Protein AF-A0A399YEA7-F1 (afdb_monomer)

Sequence (131 aa):
MIKAITKTFASLAGLVFMLLMIAQFIAYFNFSNMPSVIAVTLAGWLEQANIGAIPLLVGFIVVIMLLDIIIPGSMPKWAIFAPIFVPLFMRLGTAPQTVLAAYRIGDSPMNVITPLMVYLPFIITVMQRYQ

Radius of gyration: 18.76 Å; Cα contacts (8 Å, |Δi|>4): 75; chains: 1; bounding box: 48×26×55 Å

Mean predicted aligned error: 9.93 Å

Secondary structure (DSSP, 8-state):
-HHHHHHHHHHHHHHHHHHHHHHHHHHHHHHTTHHHHHHHHHHHHHHHTT--HHHHHHHHHHHHHHHHHH---HHHHHHHHHHHHHHHHHHTT--HHHHHHHHHHHHHHHHHH-TT-TTHHHHHHHHHHT-

Nearest PDB structures (foldseek):
  4r0c-assembly1_B  TM=9.163E-01  e=7.760E-06  Alcanivorax borkumensis SK2
  4r0c-assembly1_C  TM=9.132E-01  e=4.504E-05  Alcanivorax borkumensis SK2

pLDDT: mean 74.7, std 8.69, range [49.66, 88.5]

Solvent-accessible surface area (backbone atoms only — not comparable to full-atom values): 7305 Å² total; per-residue (Å²)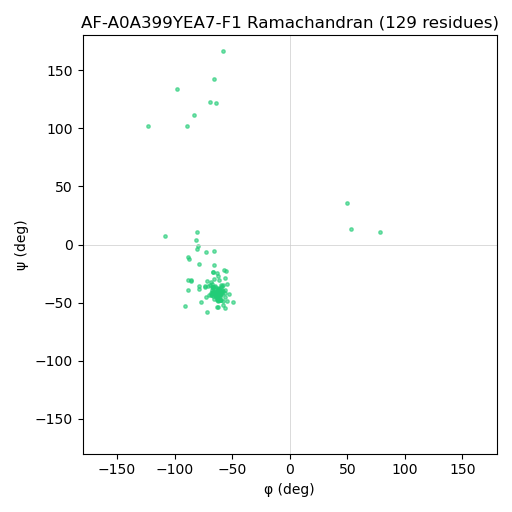: 109,68,71,59,53,53,52,52,54,59,69,41,47,65,57,52,54,51,51,50,54,49,50,52,50,50,51,55,40,56,73,67,43,48,34,58,54,52,19,51,56,51,46,53,57,43,57,74,64,69,58,52,71,65,63,50,49,52,52,50,25,52,53,44,37,59,47,36,70,78,47,84,51,70,68,68,47,46,66,66,44,44,69,27,52,43,59,33,37,45,73,69,74,40,59,57,69,57,54,53,50,38,50,52,62,18,51,56,64,33,64,73,68,37,88,83,38,86,57,52,66,55,52,52,55,54,53,63,72,74,108

Foldseek 3Di:
DVVVVVVVVVVCPVVVVLVVVLVVVVVVCVVVCVLVVLLVVVLVVCVVVVDALVVVLVVLLVVLLVVCLVDVDLVSVCSNCVSNVQVSVVVSVHHSVSSVVSNCVSNVVSNVVHPPNPCNVVVVVVVVVVD

Structure (mmCIF, N/CA/C/O backbone):
data_AF-A0A399YEA7-F1
#
_entry.id   AF-A0A399YEA7-F1
#
loop_
_atom_site.group_PDB
_atom_site.id
_atom_site.type_symbol
_atom_site.label_atom_id
_atom_site.label_alt_id
_atom_site.label_comp_id
_atom_site.label_asym_id
_atom_site.label_entity_id
_atom_site.label_seq_id
_atom_site.pdbx_PDB_ins_code
_atom_site.Cartn_x
_atom_site.Cartn_y
_atom_site.Cartn_z
_atom_site.occupancy
_atom_site.B_iso_or_equiv
_atom_site.auth_seq_id
_atom_site.auth_comp_id
_atom_site.auth_asym_id
_atom_site.auth_atom_id
_atom_site.pdbx_PDB_model_num
ATOM 1 N N . MET A 1 1 ? 29.402 -6.232 -19.892 1.00 71.00 1 MET A N 1
ATOM 2 C CA . MET A 1 1 ? 28.672 -6.417 -18.616 1.00 71.00 1 MET A CA 1
ATOM 3 C C . MET A 1 1 ? 28.434 -5.098 -17.883 1.00 71.00 1 MET A C 1
ATOM 5 O O . MET A 1 1 ? 27.276 -4.774 -17.673 1.00 71.00 1 MET A O 1
ATOM 9 N N . ILE A 1 2 ? 29.464 -4.285 -17.598 1.00 85.31 2 ILE A N 1
ATOM 10 C CA . ILE A 1 2 ? 29.313 -3.002 -16.871 1.00 85.31 2 ILE A CA 1
ATOM 11 C C . ILE A 1 2 ? 28.279 -2.064 -17.523 1.00 85.31 2 ILE A C 1
ATOM 13 O O . ILE A 1 2 ? 27.350 -1.637 -16.854 1.00 85.31 2 ILE A O 1
ATOM 17 N N . LYS A 1 3 ? 28.338 -1.841 -18.848 1.00 84.75 3 LYS A N 1
ATOM 18 C CA . LYS A 1 3 ? 27.349 -1.007 -19.569 1.00 84.75 3 LYS A CA 1
ATOM 19 C C . LYS A 1 3 ? 25.896 -1.491 -19.434 1.00 84.75 3 LYS A C 1
ATOM 21 O O . LYS A 1 3 ? 24.988 -0.669 -19.389 1.00 84.75 3 LYS A O 1
ATOM 26 N N . ALA A 1 4 ? 25.672 -2.807 -19.378 1.00 85.44 4 ALA A N 1
ATOM 27 C CA . ALA A 1 4 ? 24.332 -3.367 -19.204 1.00 85.44 4 ALA A CA 1
ATOM 28 C C . ALA A 1 4 ? 23.815 -3.098 -17.785 1.00 85.44 4 ALA A C 1
ATOM 30 O O . ALA A 1 4 ? 22.696 -2.627 -17.625 1.00 85.44 4 ALA A O 1
ATOM 31 N N . ILE A 1 5 ? 24.671 -3.291 -16.777 1.00 88.38 5 ILE A N 1
ATOM 32 C CA . ILE A 1 5 ? 24.364 -2.982 -15.375 1.00 88.38 5 ILE A CA 1
ATOM 33 C C . ILE A 1 5 ? 24.053 -1.487 -15.215 1.00 88.38 5 ILE A C 1
ATOM 35 O O . ILE A 1 5 ? 23.021 -1.138 -14.649 1.00 88.38 5 ILE A O 1
ATOM 39 N N . THR A 1 6 ? 24.878 -0.598 -15.775 1.00 88.50 6 THR A N 1
ATOM 40 C CA . THR A 1 6 ? 24.649 0.854 -15.707 1.00 88.50 6 THR A CA 1
ATOM 41 C C . THR A 1 6 ? 23.320 1.257 -16.349 1.00 88.50 6 THR A C 1
ATOM 43 O O . THR A 1 6 ? 22.601 2.076 -15.784 1.00 88.50 6 THR A O 1
ATOM 46 N N . LYS A 1 7 ? 22.948 0.660 -17.490 1.00 87.75 7 LYS A N 1
ATOM 47 C CA . LYS A 1 7 ? 21.655 0.922 -18.141 1.00 87.75 7 LYS A CA 1
ATOM 48 C C . LYS A 1 7 ? 20.475 0.482 -17.266 1.00 87.75 7 LYS A C 1
ATOM 50 O O . LYS A 1 7 ? 19.498 1.220 -17.163 1.00 87.75 7 LYS A O 1
ATOM 55 N N . THR A 1 8 ? 20.582 -0.668 -16.602 1.00 85.81 8 THR A N 1
ATOM 56 C CA . THR A 1 8 ? 19.558 -1.140 -15.658 1.00 85.81 8 THR A CA 1
ATOM 57 C C . THR A 1 8 ? 19.426 -0.194 -14.465 1.00 85.81 8 THR A C 1
ATOM 59 O O . THR A 1 8 ? 18.322 0.247 -14.160 1.00 85.81 8 THR A O 1
ATOM 62 N N . PHE A 1 9 ? 20.534 0.204 -13.835 1.00 87.38 9 PHE A N 1
ATOM 63 C CA . PHE A 1 9 ? 20.496 1.160 -12.721 1.00 87.38 9 PHE A CA 1
ATOM 64 C C . PHE A 1 9 ? 19.945 2.531 -13.138 1.00 87.38 9 PHE A C 1
ATOM 66 O O . PHE A 1 9 ? 19.151 3.113 -12.403 1.00 87.38 9 PHE A O 1
ATOM 73 N N . ALA A 1 10 ? 20.282 3.013 -14.337 1.00 87.25 10 ALA A N 1
ATOM 74 C CA . ALA A 1 10 ? 19.715 4.247 -14.877 1.00 87.25 10 ALA A CA 1
ATOM 75 C C . ALA A 1 10 ? 18.192 4.144 -15.076 1.00 87.25 10 ALA A C 1
ATOM 77 O O . ALA A 1 10 ? 17.470 5.080 -14.743 1.00 87.25 10 ALA A O 1
ATOM 78 N N . SER A 1 11 ? 17.684 2.994 -15.539 1.00 83.19 11 SER A N 1
ATOM 79 C CA . SER A 1 11 ? 16.236 2.767 -15.673 1.00 83.19 11 SER A CA 1
ATOM 80 C C . SER A 1 11 ? 15.492 2.711 -14.331 1.00 83.19 11 SER A C 1
ATOM 82 O O . SER A 1 11 ? 14.304 3.014 -14.274 1.00 83.19 11 SER A O 1
ATOM 84 N N . LEU A 1 12 ? 16.192 2.383 -13.239 1.00 85.50 12 LEU A N 1
ATOM 85 C CA . LEU A 1 12 ? 15.632 2.334 -11.885 1.00 85.50 12 LEU A CA 1
ATOM 86 C C . LEU A 1 12 ? 15.696 3.679 -11.151 1.00 85.50 12 LEU A C 1
ATOM 88 O O . LEU A 1 12 ? 15.067 3.818 -10.105 1.00 85.50 12 LEU A O 1
ATOM 92 N N . ALA A 1 13 ? 16.408 4.681 -11.675 1.00 86.00 13 ALA A N 1
ATOM 93 C CA . ALA A 1 13 ? 16.595 5.966 -10.998 1.00 86.00 13 ALA A CA 1
ATOM 94 C C . ALA A 1 13 ? 15.262 6.649 -10.630 1.00 86.00 13 ALA A C 1
ATOM 96 O O . ALA A 1 13 ? 15.120 7.171 -9.525 1.00 86.00 13 ALA A O 1
ATOM 97 N N . GLY A 1 14 ? 14.256 6.575 -11.512 1.00 83.31 14 GLY A N 1
ATOM 98 C CA . GLY A 1 14 ? 12.914 7.105 -11.238 1.00 83.31 14 GLY A CA 1
ATOM 99 C C . GLY A 1 14 ? 12.196 6.376 -10.096 1.00 83.31 14 GLY A C 1
ATOM 100 O O . GLY A 1 14 ? 11.578 7.015 -9.246 1.00 83.31 14 GLY A O 1
ATOM 101 N N . LEU A 1 15 ? 12.335 5.047 -10.022 1.00 81.81 15 LEU A N 1
ATOM 102 C CA . LEU A 1 15 ? 11.803 4.250 -8.914 1.00 81.81 15 LEU A CA 1
ATOM 103 C C . LEU A 1 15 ? 12.503 4.607 -7.596 1.00 81.81 15 LEU A C 1
ATOM 105 O O . LEU A 1 15 ? 11.834 4.781 -6.583 1.00 81.81 15 LEU A O 1
ATOM 109 N N . VAL A 1 16 ? 13.830 4.755 -7.609 1.00 84.94 16 VAL A N 1
ATOM 110 C CA . VAL A 1 16 ? 14.614 5.126 -6.418 1.00 84.94 16 VAL A CA 1
ATOM 111 C C . VAL A 1 16 ? 14.184 6.492 -5.884 1.00 84.94 16 VAL A C 1
ATOM 113 O O . VAL A 1 16 ? 13.981 6.635 -4.681 1.00 84.94 16 VAL A O 1
ATOM 116 N N . PHE A 1 17 ? 13.984 7.480 -6.761 1.00 86.44 17 PHE A N 1
ATOM 117 C CA . PHE A 1 17 ? 13.520 8.807 -6.353 1.00 86.44 17 PHE A CA 1
ATOM 118 C C . PHE A 1 17 ? 12.109 8.772 -5.745 1.00 86.44 17 PHE A C 1
ATOM 120 O O . PHE A 1 17 ? 11.857 9.386 -4.709 1.00 86.44 17 PHE A O 1
ATOM 127 N N . MET A 1 18 ? 11.198 8.001 -6.341 1.00 81.62 18 MET A N 1
ATOM 128 C CA . MET A 1 18 ? 9.850 7.806 -5.805 1.00 81.62 18 MET A CA 1
ATOM 129 C C . MET A 1 18 ? 9.877 7.126 -4.429 1.00 81.62 18 MET A C 1
ATOM 131 O O . MET A 1 18 ? 9.229 7.598 -3.496 1.00 81.62 18 MET A O 1
ATOM 135 N N . LEU A 1 19 ? 10.656 6.050 -4.280 1.00 82.56 19 LEU A N 1
ATOM 136 C CA . LEU A 1 19 ? 10.824 5.347 -3.006 1.00 82.56 19 LEU A CA 1
ATOM 137 C C . LEU A 1 19 ? 11.436 6.252 -1.935 1.00 82.56 19 LEU A C 1
ATOM 139 O O . LEU A 1 19 ? 11.008 6.194 -0.786 1.00 82.56 19 LEU A O 1
ATOM 143 N N . LEU A 1 20 ? 12.385 7.116 -2.306 1.00 86.19 20 LEU A N 1
ATOM 144 C CA . LEU A 1 20 ? 12.944 8.119 -1.403 1.00 86.19 20 LEU A CA 1
ATOM 145 C C . LEU A 1 20 ? 11.853 9.071 -0.902 1.00 86.19 20 LEU A C 1
ATOM 147 O O . LEU A 1 20 ? 11.752 9.298 0.300 1.00 86.19 20 LEU A O 1
ATOM 151 N N . MET A 1 21 ? 11.011 9.589 -1.797 1.00 86.25 21 MET A N 1
ATOM 152 C CA . MET A 1 21 ? 9.915 10.490 -1.429 1.00 86.25 21 MET A CA 1
ATOM 153 C C . MET A 1 21 ? 8.899 9.810 -0.500 1.00 86.25 21 MET A C 1
ATOM 155 O O . MET A 1 21 ? 8.496 10.394 0.506 1.00 86.25 21 MET A O 1
ATOM 159 N N . ILE A 1 22 ? 8.546 8.552 -0.782 1.00 81.50 22 ILE A N 1
ATOM 160 C CA . ILE A 1 22 ? 7.668 7.744 0.077 1.00 81.50 22 ILE A CA 1
ATOM 161 C C . ILE A 1 22 ? 8.318 7.504 1.442 1.00 81.50 22 ILE A C 1
ATOM 163 O O . ILE A 1 22 ? 7.653 7.637 2.464 1.00 81.50 22 ILE A O 1
ATOM 167 N N . ALA A 1 23 ? 9.617 7.200 1.486 1.00 82.81 23 ALA A N 1
ATOM 168 C CA . ALA A 1 23 ? 10.338 6.999 2.739 1.00 82.81 23 ALA A CA 1
ATOM 169 C C . ALA A 1 23 ? 10.343 8.266 3.609 1.00 82.81 23 ALA A C 1
ATOM 171 O O . ALA A 1 23 ? 10.120 8.170 4.816 1.00 82.81 23 ALA A O 1
ATOM 172 N N . GLN A 1 24 ? 10.524 9.449 3.010 1.00 86.06 24 GLN A N 1
ATOM 173 C CA . GLN A 1 24 ? 10.410 10.719 3.736 1.00 86.06 24 GLN A CA 1
ATOM 174 C C . GLN A 1 24 ? 8.986 10.942 4.258 1.00 86.06 24 GLN A C 1
ATOM 176 O O . GLN A 1 24 ? 8.812 11.291 5.424 1.00 86.06 24 GLN A O 1
ATOM 181 N N . PHE A 1 25 ? 7.961 10.675 3.442 1.00 83.94 25 PHE A N 1
ATOM 182 C CA . PHE A 1 25 ? 6.569 10.740 3.890 1.00 83.94 25 PHE A CA 1
ATOM 183 C C . PHE A 1 25 ? 6.312 9.805 5.078 1.00 83.94 25 PHE A C 1
ATOM 185 O O . PHE A 1 25 ? 5.787 10.253 6.092 1.00 83.94 25 PHE A O 1
ATOM 192 N N . ILE A 1 26 ? 6.741 8.540 5.001 1.00 81.94 26 ILE A N 1
ATOM 193 C CA . ILE A 1 26 ? 6.601 7.561 6.091 1.00 81.94 26 ILE A CA 1
ATOM 194 C C . ILE A 1 26 ? 7.325 8.044 7.353 1.00 81.94 26 ILE A C 1
ATOM 196 O O . ILE A 1 26 ? 6.792 7.893 8.450 1.00 81.94 26 ILE A O 1
ATOM 200 N N . ALA A 1 27 ? 8.509 8.647 7.224 1.00 83.38 27 ALA A N 1
ATOM 201 C CA . ALA A 1 27 ? 9.247 9.186 8.363 1.00 83.38 27 ALA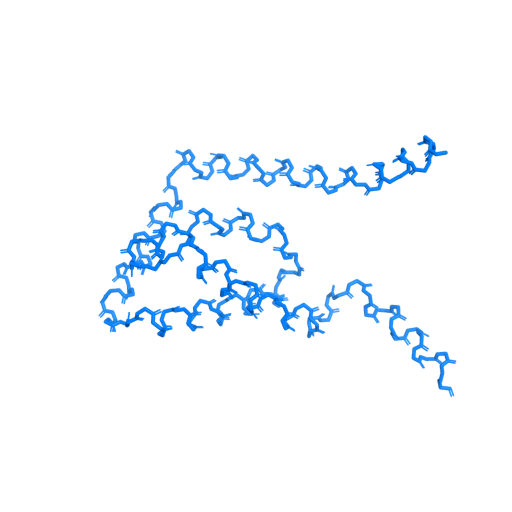 A CA 1
ATOM 202 C C . ALA A 1 27 ? 8.470 10.312 9.070 1.00 83.38 27 ALA A C 1
ATOM 204 O O . ALA A 1 27 ? 8.295 10.255 10.287 1.00 83.38 27 ALA A O 1
ATOM 205 N N . TYR A 1 28 ? 7.931 11.282 8.324 1.00 83.94 28 TYR A N 1
ATOM 206 C CA . TYR A 1 28 ? 7.084 12.343 8.890 1.00 83.94 28 TYR A CA 1
ATOM 207 C C . TYR A 1 28 ? 5.753 11.811 9.440 1.00 83.94 28 TYR A C 1
ATOM 209 O O . TYR A 1 28 ? 5.261 12.264 10.479 1.00 83.94 28 TYR A O 1
ATOM 217 N N . PHE A 1 29 ? 5.174 10.818 8.774 1.00 80.00 29 PHE A N 1
ATOM 218 C CA . PHE A 1 29 ? 3.930 10.179 9.183 1.00 80.00 29 PHE A CA 1
ATOM 219 C C . PHE A 1 29 ? 4.102 9.391 10.491 1.00 80.00 29 PHE A C 1
ATOM 221 O O . PHE A 1 29 ? 3.276 9.499 11.395 1.00 80.00 29 PHE A O 1
ATOM 228 N N . ASN A 1 30 ? 5.223 8.685 10.653 1.00 80.12 30 ASN A N 1
ATOM 229 C CA . ASN A 1 30 ? 5.583 8.028 11.908 1.00 80.12 30 ASN A CA 1
ATOM 230 C C . ASN A 1 30 ? 5.925 9.041 13.007 1.00 80.12 30 ASN A C 1
ATOM 232 O O . ASN A 1 30 ? 5.478 8.874 14.138 1.00 80.12 30 ASN A O 1
ATOM 236 N N . PHE A 1 31 ? 6.657 10.114 12.685 1.00 82.00 31 PHE A N 1
ATOM 237 C CA . PHE A 1 31 ? 6.989 11.172 13.646 1.00 82.00 31 PHE A CA 1
ATOM 238 C C . PHE A 1 31 ? 5.735 11.844 14.231 1.00 82.00 31 PHE A C 1
ATOM 240 O O . PHE A 1 31 ? 5.686 12.147 15.420 1.00 82.00 31 PHE A O 1
ATOM 247 N N . SER A 1 32 ? 4.690 12.019 13.417 1.00 82.00 32 SER A N 1
ATOM 248 C CA . SER A 1 32 ? 3.403 12.580 13.854 1.00 82.00 32 SER A CA 1
ATOM 249 C C . SER A 1 32 ? 2.489 11.582 14.580 1.00 82.00 32 SER A C 1
ATOM 251 O O . SER A 1 32 ? 1.403 11.966 15.009 1.00 82.00 32 SER A O 1
ATOM 253 N N . ASN A 1 33 ? 2.893 10.313 14.737 1.00 80.50 33 ASN A N 1
ATOM 254 C CA . ASN A 1 33 ? 2.088 9.230 15.322 1.00 80.50 33 ASN A CA 1
ATOM 255 C C . ASN A 1 33 ? 0.699 9.025 14.678 1.00 80.50 33 ASN A C 1
ATOM 257 O O . ASN A 1 33 ? -0.119 8.267 15.207 1.00 80.50 33 ASN A O 1
ATOM 261 N N . MET A 1 34 ? 0.437 9.622 13.509 1.00 77.38 34 MET A N 1
ATOM 262 C CA . MET A 1 34 ? -0.806 9.430 12.759 1.00 77.38 34 MET A CA 1
ATOM 263 C C . MET A 1 34 ? -1.156 7.957 12.497 1.00 77.38 34 MET A C 1
ATOM 265 O O . MET A 1 34 ? -2.323 7.616 12.694 1.00 77.38 34 MET A O 1
ATOM 269 N N . PRO A 1 35 ? -0.216 7.058 12.119 1.00 75.38 35 PRO A N 1
ATOM 270 C CA . PRO A 1 35 ? -0.574 5.663 11.884 1.00 75.38 35 PRO A CA 1
ATOM 271 C C . PRO A 1 35 ? -1.137 4.989 13.135 1.00 75.38 35 PRO A C 1
ATOM 273 O O . PRO A 1 35 ? -2.101 4.235 13.042 1.00 75.38 35 PRO A O 1
ATOM 276 N N . SER A 1 36 ? -0.585 5.307 14.310 1.00 74.44 36 SER A N 1
ATOM 277 C CA . SER A 1 36 ? -1.073 4.783 15.587 1.00 74.44 36 SER A CA 1
ATOM 278 C C . SER A 1 36 ? -2.477 5.302 15.893 1.00 74.44 36 SER A C 1
ATOM 280 O O . SER A 1 36 ? -3.366 4.511 16.194 1.00 74.44 36 SER A O 1
ATOM 282 N N . VAL A 1 37 ? -2.717 6.609 15.738 1.00 80.12 37 VAL A N 1
ATOM 283 C CA . VAL A 1 37 ? -4.038 7.217 15.985 1.00 80.12 37 VAL A CA 1
ATOM 284 C C . VAL A 1 37 ? -5.108 6.621 15.068 1.00 80.12 37 VAL A C 1
ATOM 286 O O . VAL A 1 37 ? -6.178 6.257 15.549 1.00 80.12 37 VAL A O 1
ATOM 289 N N . ILE A 1 38 ? -4.805 6.470 13.774 1.00 79.50 38 ILE A N 1
ATOM 290 C CA . ILE A 1 38 ? -5.710 5.866 12.784 1.00 79.50 38 ILE A CA 1
ATOM 291 C C . ILE A 1 38 ? -5.960 4.387 13.105 1.00 79.50 38 ILE A C 1
ATOM 293 O O . ILE A 1 38 ? -7.094 3.921 13.028 1.00 79.50 38 ILE A O 1
ATOM 297 N N . ALA A 1 39 ? -4.926 3.645 13.507 1.00 75.50 39 ALA A N 1
ATOM 298 C CA . ALA A 1 39 ? -5.081 2.259 13.930 1.00 75.50 39 ALA A CA 1
ATOM 299 C C . ALA A 1 39 ? -5.980 2.138 15.173 1.00 75.50 39 ALA A C 1
ATOM 301 O O . ALA A 1 39 ? -6.823 1.251 15.229 1.00 75.50 39 ALA A O 1
ATOM 302 N N . VAL A 1 40 ? -5.857 3.027 16.162 1.00 74.44 40 VAL A N 1
ATOM 303 C CA . VAL A 1 40 ? -6.713 2.973 17.361 1.00 74.44 40 VAL A CA 1
ATOM 304 C C . VAL A 1 40 ? -8.165 3.323 17.042 1.00 74.44 40 VAL A C 1
ATOM 306 O O . VAL A 1 40 ? -9.067 2.637 17.519 1.00 74.44 40 VAL A O 1
ATOM 309 N N . THR A 1 41 ? -8.420 4.355 16.235 1.00 77.88 41 THR A N 1
ATOM 310 C CA . THR A 1 41 ? -9.797 4.722 15.863 1.00 77.88 41 THR A CA 1
ATOM 311 C C . THR A 1 41 ? -10.465 3.643 15.021 1.00 77.88 41 THR A C 1
ATOM 313 O O . THR A 1 41 ? -11.612 3.298 15.297 1.00 77.88 41 THR A O 1
ATOM 316 N N . LEU A 1 42 ? -9.749 3.052 14.060 1.00 72.81 42 LEU A N 1
ATOM 317 C CA . LEU A 1 42 ? -10.246 1.902 13.302 1.00 72.81 42 LEU A CA 1
ATOM 318 C C . LEU A 1 42 ? -10.513 0.705 14.223 1.00 72.81 42 LEU A C 1
ATOM 320 O O . LEU A 1 42 ? -11.598 0.133 14.155 1.00 72.81 42 LEU A O 1
ATOM 324 N N . ALA A 1 43 ? -9.574 0.362 15.113 1.00 69.75 43 ALA A N 1
ATOM 325 C CA . ALA A 1 43 ? -9.757 -0.722 16.080 1.00 69.75 43 ALA A CA 1
ATOM 326 C C . ALA A 1 43 ? -11.010 -0.509 16.934 1.00 69.75 43 ALA A C 1
ATOM 328 O O . ALA A 1 43 ? -11.802 -1.431 17.062 1.00 69.75 43 ALA A O 1
ATOM 329 N N . GLY A 1 44 ? -11.246 0.707 17.438 1.00 71.25 44 GLY A N 1
ATOM 330 C CA . GLY A 1 44 ? -12.434 1.016 18.239 1.00 71.25 44 GLY A CA 1
ATOM 331 C C . GLY A 1 44 ? -13.751 0.841 17.474 1.00 71.25 44 GLY A C 1
ATOM 332 O O . GLY A 1 44 ? -14.722 0.339 18.037 1.00 71.25 44 GLY A O 1
ATOM 333 N N . TRP A 1 45 ? -13.790 1.190 16.183 1.00 72.31 45 TRP A N 1
ATOM 334 C CA . TRP A 1 45 ? -14.954 0.925 15.323 1.00 72.31 45 TRP A CA 1
ATOM 335 C C . TRP A 1 45 ? -15.164 -0.575 15.078 1.00 72.31 45 TRP A C 1
ATOM 337 O O . TRP A 1 45 ? -16.295 -1.058 15.073 1.00 72.31 45 TRP A O 1
ATOM 347 N N . LEU A 1 46 ? -14.072 -1.316 14.889 1.00 70.12 46 LEU A N 1
ATOM 348 C CA . LEU A 1 46 ? -14.085 -2.754 14.611 1.00 70.12 46 LEU A CA 1
ATOM 349 C C . LEU A 1 46 ? -14.428 -3.582 15.865 1.00 70.12 46 LEU A C 1
ATOM 351 O O . LEU A 1 46 ? -15.178 -4.554 15.766 1.00 70.12 46 LEU A O 1
ATOM 355 N N . GLU A 1 47 ? -13.957 -3.160 17.041 1.00 68.25 47 GLU A N 1
ATOM 356 C CA . GLU A 1 47 ? -14.292 -3.739 18.348 1.00 68.25 47 GLU A CA 1
ATOM 357 C C . GLU A 1 47 ? -15.765 -3.508 18.707 1.00 68.25 47 GLU A C 1
ATOM 359 O O . GLU A 1 47 ? -16.436 -4.442 19.145 1.00 68.25 47 GLU A O 1
ATOM 364 N N . GLN A 1 48 ? -16.312 -2.310 18.451 1.00 68.12 48 GLN A N 1
ATOM 365 C CA . GLN A 1 48 ? -17.742 -2.029 18.662 1.00 68.12 48 GLN A CA 1
ATOM 366 C C . GLN A 1 48 ? -18.654 -2.907 17.800 1.00 68.12 48 GLN A C 1
ATOM 368 O O . GLN A 1 48 ? -19.760 -3.247 18.217 1.00 68.12 48 GLN A O 1
ATOM 373 N N . ALA A 1 49 ? -18.192 -3.302 16.614 1.00 67.31 49 ALA A N 1
ATOM 374 C CA . ALA A 1 49 ? -18.940 -4.173 15.719 1.00 67.31 49 ALA A CA 1
ATOM 375 C C . ALA A 1 49 ? -18.852 -5.671 16.099 1.00 67.31 49 ALA A C 1
ATOM 377 O O . ALA A 1 49 ? -19.514 -6.491 15.463 1.00 67.31 49 ALA A O 1
ATOM 378 N N . ASN A 1 50 ? -18.064 -6.042 17.123 1.00 64.81 50 ASN A N 1
ATOM 379 C CA . ASN A 1 50 ? -17.817 -7.427 17.560 1.00 64.81 50 ASN A CA 1
ATOM 380 C C . ASN A 1 50 ? -17.416 -8.369 16.403 1.00 64.81 50 ASN A C 1
ATOM 382 O O . ASN A 1 50 ? -1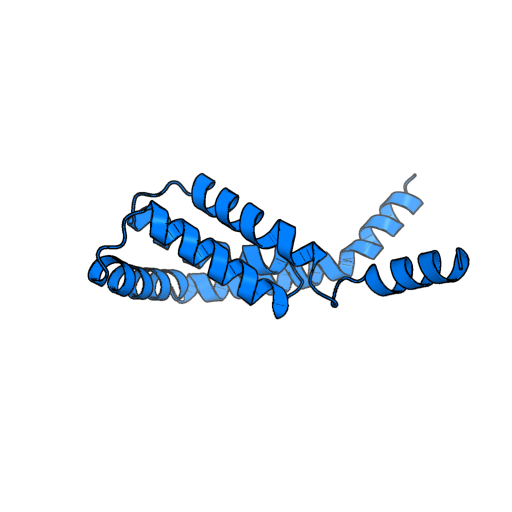7.807 -9.537 16.332 1.00 64.81 50 ASN A O 1
ATOM 386 N N . ILE A 1 51 ? -16.663 -7.831 15.443 1.00 62.25 51 ILE A N 1
ATOM 387 C CA . ILE A 1 51 ? -16.249 -8.543 14.239 1.00 62.25 51 ILE A CA 1
ATOM 388 C C . ILE A 1 51 ? -15.009 -9.368 14.596 1.00 62.25 51 ILE A C 1
ATOM 390 O O . ILE A 1 51 ? -13.940 -8.822 14.854 1.00 62.25 51 ILE A O 1
ATOM 394 N N . GLY A 1 52 ? -15.143 -10.698 14.620 1.00 65.69 52 GLY A N 1
ATOM 395 C CA . GLY A 1 52 ? -14.009 -11.601 14.842 1.00 65.69 52 GLY A CA 1
ATOM 396 C C . GLY A 1 52 ? -12.881 -11.422 13.810 1.00 65.69 52 GLY A C 1
ATOM 397 O O . GLY A 1 52 ? -13.065 -10.834 12.745 1.00 65.69 52 GLY A O 1
ATOM 398 N N . ALA A 1 53 ? -11.703 -11.989 14.086 1.00 66.00 53 ALA A N 1
ATOM 399 C CA . ALA A 1 53 ? -10.502 -11.819 13.253 1.00 66.00 53 ALA A CA 1
ATOM 400 C C . ALA A 1 53 ? -10.681 -12.219 11.768 1.00 66.00 53 ALA A C 1
ATOM 402 O O . ALA A 1 53 ? -10.026 -11.662 10.889 1.00 66.00 53 ALA A O 1
ATOM 403 N N . ILE A 1 54 ? -11.582 -13.162 11.467 1.00 69.50 54 ILE A N 1
ATOM 404 C CA . ILE A 1 54 ? -11.846 -13.636 10.098 1.00 69.50 54 ILE A CA 1
ATOM 405 C C . ILE A 1 54 ? -12.596 -12.586 9.253 1.00 69.50 54 ILE A C 1
ATOM 407 O O . ILE A 1 54 ? -12.060 -12.179 8.221 1.00 69.50 54 ILE A O 1
ATOM 411 N N . PRO A 1 55 ? -13.794 -12.105 9.639 1.00 73.81 55 PRO A N 1
ATOM 412 C CA . PRO A 1 55 ? -14.491 -11.075 8.865 1.00 73.81 55 PRO A CA 1
ATOM 413 C C . PRO A 1 55 ? -13.712 -9.751 8.773 1.00 73.81 55 PRO A C 1
ATOM 415 O O . PRO A 1 55 ? -13.811 -9.054 7.764 1.00 73.81 55 PRO A O 1
ATOM 418 N N . LEU A 1 56 ? -12.859 -9.456 9.757 1.00 73.12 56 LEU A N 1
ATOM 419 C CA . LEU A 1 56 ? -11.917 -8.337 9.726 1.00 73.12 56 LEU A CA 1
ATOM 420 C C . LEU A 1 56 ? -10.919 -8.431 8.554 1.00 73.12 56 LEU A C 1
ATOM 422 O O . LEU A 1 56 ? -10.724 -7.471 7.805 1.00 73.12 56 LEU A O 1
ATOM 426 N N . LEU A 1 57 ? -10.308 -9.607 8.374 1.00 72.81 57 LEU A N 1
ATOM 427 C CA . LEU A 1 57 ? -9.382 -9.881 7.272 1.00 72.81 57 LEU A CA 1
ATOM 428 C C . LEU A 1 57 ? -10.086 -9.804 5.915 1.00 72.81 57 LEU A C 1
ATOM 430 O O . LEU A 1 57 ? -9.536 -9.236 4.975 1.00 72.81 57 LEU A O 1
ATOM 434 N N . VAL A 1 58 ? -11.312 -10.323 5.819 1.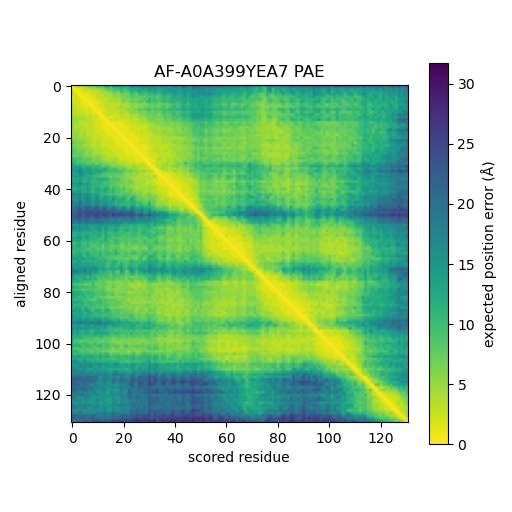00 74.69 58 VAL A N 1
ATOM 435 C CA . VAL A 1 58 ? -12.109 -10.249 4.584 1.00 74.69 58 VAL A CA 1
ATOM 436 C C . VAL A 1 58 ? -12.441 -8.796 4.232 1.00 74.69 58 VAL A C 1
ATOM 438 O O . VAL A 1 58 ? -12.249 -8.393 3.086 1.00 74.69 58 VAL A O 1
ATOM 441 N N . GLY A 1 59 ? -12.860 -7.982 5.207 1.00 76.00 59 GLY A N 1
ATOM 442 C CA . GLY A 1 59 ? -13.107 -6.552 4.998 1.00 76.00 59 GLY A CA 1
ATOM 443 C C . GLY A 1 59 ? -11.861 -5.803 4.518 1.00 76.00 59 GLY A C 1
ATOM 444 O O . GLY A 1 59 ? -11.937 -4.997 3.592 1.00 76.00 59 GLY A O 1
ATOM 445 N N . PHE A 1 60 ? -10.694 -6.124 5.077 1.00 76.75 60 PHE A N 1
ATOM 446 C CA . PHE A 1 60 ? -9.422 -5.555 4.633 1.00 76.75 60 PHE A CA 1
ATOM 447 C C . PHE A 1 60 ? -9.086 -5.910 3.181 1.00 76.75 60 PHE A C 1
ATOM 449 O O . PHE A 1 60 ? -8.733 -5.015 2.414 1.00 76.75 60 PHE A O 1
ATOM 456 N N . ILE A 1 61 ? -9.272 -7.170 2.773 1.00 77.88 61 ILE A N 1
ATOM 457 C CA . ILE A 1 61 ? -9.070 -7.601 1.378 1.00 77.88 61 ILE A CA 1
ATOM 458 C C . ILE A 1 61 ? -9.981 -6.805 0.430 1.00 77.88 61 ILE A C 1
ATOM 460 O O . ILE A 1 61 ? -9.522 -6.339 -0.610 1.00 77.88 61 ILE A O 1
ATOM 464 N N . VAL A 1 62 ? -11.247 -6.582 0.801 1.00 78.19 62 VAL A N 1
ATOM 465 C CA . VAL A 1 62 ? -12.195 -5.784 -0.002 1.00 78.19 62 VAL A CA 1
ATOM 466 C C . VAL A 1 62 ? -11.753 -4.326 -0.129 1.00 78.19 62 VAL A C 1
ATOM 468 O O . VAL A 1 62 ? -11.785 -3.771 -1.227 1.00 78.19 62 VAL A O 1
ATOM 471 N N . VAL A 1 63 ? -11.298 -3.707 0.962 1.00 77.94 63 VAL A N 1
ATOM 472 C CA . VAL A 1 63 ? -10.789 -2.325 0.939 1.00 77.94 63 VAL A CA 1
ATOM 473 C C . VAL A 1 63 ? -9.562 -2.201 0.033 1.00 77.94 63 VAL A C 1
ATOM 475 O O . VAL A 1 63 ? -9.469 -1.242 -0.733 1.00 77.94 63 VAL A O 1
ATOM 478 N N . ILE A 1 64 ? -8.648 -3.175 0.075 1.00 78.00 64 ILE A N 1
ATOM 479 C CA . ILE A 1 64 ? -7.472 -3.212 -0.807 1.00 78.00 64 ILE A CA 1
ATOM 480 C C . ILE A 1 64 ? -7.900 -3.314 -2.272 1.00 78.00 64 ILE A C 1
ATOM 482 O O . ILE A 1 64 ? -7.480 -2.478 -3.069 1.00 78.00 64 ILE A O 1
ATOM 486 N N . MET A 1 65 ? -8.808 -4.241 -2.600 1.00 74.69 65 MET A N 1
ATOM 487 C CA . MET A 1 65 ? -9.325 -4.393 -3.966 1.00 74.69 65 MET A CA 1
ATOM 488 C C . MET A 1 65 ? -9.970 -3.098 -4.486 1.00 74.69 65 MET A C 1
ATOM 490 O O . MET A 1 65 ? -9.766 -2.720 -5.636 1.00 74.69 65 MET A O 1
ATOM 494 N N . LEU A 1 66 ? -10.716 -2.368 -3.652 1.00 74.75 66 LEU A N 1
ATOM 495 C CA . LEU A 1 66 ? -11.285 -1.072 -4.046 1.00 74.75 66 LEU A CA 1
ATOM 496 C C . LEU A 1 66 ? -10.200 -0.007 -4.272 1.00 74.75 66 LEU A C 1
ATOM 498 O O . LEU A 1 66 ? -10.264 0.753 -5.240 1.00 74.75 66 LEU A O 1
ATOM 502 N N . LEU A 1 67 ? -9.183 0.038 -3.409 1.00 73.00 67 LEU A N 1
ATOM 503 C CA . LEU A 1 67 ? -8.044 0.953 -3.542 1.00 73.00 67 LEU A CA 1
ATOM 504 C C . LEU A 1 67 ? -7.188 0.663 -4.783 1.00 73.00 67 LEU A C 1
ATOM 506 O O . LEU A 1 67 ? -6.558 1.577 -5.319 1.00 73.00 67 LEU A O 1
ATOM 510 N N . ASP A 1 68 ? -7.124 -0.585 -5.240 1.00 75.25 68 ASP A N 1
ATOM 511 C CA . ASP A 1 68 ? -6.405 -0.991 -6.456 1.00 75.25 68 ASP A CA 1
ATOM 512 C C . ASP A 1 68 ? -7.001 -0.445 -7.750 1.00 75.25 68 ASP A C 1
ATOM 514 O O . ASP A 1 68 ? -6.264 -0.249 -8.716 1.00 75.25 68 ASP A O 1
ATOM 518 N N . ILE A 1 69 ? -8.291 -0.101 -7.766 1.00 67.81 69 ILE A N 1
ATOM 519 C CA . ILE A 1 69 ? -8.903 0.574 -8.920 1.00 67.81 69 ILE A CA 1
ATOM 520 C C . ILE A 1 69 ? -8.337 1.994 -9.082 1.00 67.81 69 ILE A C 1
ATOM 522 O O . ILE A 1 69 ? -8.142 2.463 -10.202 1.00 67.81 69 ILE A O 1
ATOM 526 N N . ILE A 1 70 ? -8.065 2.679 -7.966 1.00 67.19 70 ILE A N 1
ATOM 527 C CA . ILE A 1 70 ? -7.657 4.093 -7.941 1.00 67.19 70 ILE A CA 1
ATOM 528 C C . ILE A 1 70 ? -6.136 4.234 -8.066 1.00 67.19 70 ILE A C 1
ATOM 530 O O . ILE A 1 70 ? -5.642 5.148 -8.725 1.00 67.19 70 ILE A O 1
ATOM 534 N N . ILE A 1 71 ? -5.380 3.340 -7.422 1.00 67.06 71 ILE A N 1
ATOM 535 C CA . ILE A 1 71 ? -3.919 3.417 -7.333 1.00 67.06 71 ILE A CA 1
ATOM 536 C C . ILE A 1 71 ? -3.323 2.115 -7.892 1.00 67.06 71 ILE A C 1
ATOM 538 O O . ILE A 1 71 ? -3.277 1.127 -7.165 1.00 67.06 71 ILE A O 1
ATOM 542 N N . PRO A 1 72 ? -2.795 2.095 -9.129 1.00 60.69 72 PRO A N 1
ATOM 543 C CA . PRO A 1 72 ? -2.254 0.877 -9.754 1.00 60.69 72 PRO A CA 1
ATOM 544 C C . PRO A 1 72 ? -0.910 0.391 -9.177 1.00 60.69 72 PRO A C 1
ATOM 546 O O . PRO A 1 72 ? -0.372 -0.627 -9.601 1.00 60.69 72 PRO A O 1
ATOM 549 N N . GLY A 1 73 ? -0.287 1.157 -8.275 1.00 64.75 73 GLY A N 1
ATOM 550 C CA . GLY A 1 73 ? 1.053 0.866 -7.763 1.00 64.75 73 GLY A CA 1
ATOM 551 C C . GLY A 1 73 ? 1.042 -0.026 -6.523 1.00 64.75 73 GLY A C 1
ATOM 552 O O . GLY A 1 73 ? 0.863 0.489 -5.422 1.00 64.75 73 GLY A O 1
ATOM 553 N N . SER A 1 74 ? 1.341 -1.318 -6.674 1.00 67.06 74 SER A N 1
ATOM 554 C CA . SER A 1 74 ? 1.345 -2.300 -5.572 1.00 67.06 74 SER A CA 1
ATOM 555 C C . SER A 1 74 ? 2.428 -2.072 -4.505 1.00 67.06 74 SER A C 1
ATOM 557 O O . SER A 1 74 ? 2.168 -2.185 -3.306 1.00 67.06 74 SER A O 1
ATOM 559 N N . MET A 1 75 ? 3.650 -1.710 -4.914 1.00 68.69 75 MET A N 1
ATOM 560 C CA . MET A 1 75 ? 4.784 -1.504 -3.995 1.00 68.69 75 MET A CA 1
ATOM 561 C C . MET A 1 75 ? 4.717 -0.169 -3.227 1.00 68.69 75 MET A C 1
ATOM 563 O O . MET A 1 75 ? 4.836 -0.192 -1.999 1.00 68.69 75 MET A O 1
ATOM 567 N N . PRO A 1 76 ? 4.488 0.991 -3.883 1.00 69.69 76 PRO A N 1
ATOM 568 C CA . PRO A 1 76 ? 4.304 2.266 -3.185 1.00 69.69 76 PRO A CA 1
ATOM 569 C C . PRO A 1 76 ? 3.138 2.256 -2.198 1.00 69.69 76 PRO A C 1
ATOM 571 O O . PRO A 1 76 ? 3.245 2.793 -1.098 1.00 69.69 76 PRO A O 1
ATOM 574 N N . LYS A 1 77 ? 2.033 1.609 -2.582 1.00 75.44 77 LYS A N 1
ATOM 575 C CA . LYS A 1 77 ? 0.829 1.492 -1.764 1.00 75.44 77 LYS A CA 1
ATOM 576 C C . LYS A 1 77 ? 1.111 0.743 -0.472 1.00 75.44 77 LYS A C 1
ATOM 578 O O . LYS A 1 77 ? 0.878 1.288 0.605 1.00 75.44 77 LYS A O 1
ATOM 583 N N . TRP A 1 78 ? 1.677 -0.460 -0.565 1.00 81.00 78 TRP A N 1
ATOM 584 C CA . TRP A 1 78 ? 2.007 -1.237 0.626 1.00 81.00 78 TRP A CA 1
ATOM 585 C C . TRP A 1 78 ? 2.916 -0.462 1.578 1.00 81.00 78 TRP A C 1
ATOM 587 O O . TRP A 1 78 ? 2.674 -0.470 2.779 1.00 81.00 78 TRP A O 1
ATOM 597 N N . ALA A 1 79 ? 3.917 0.255 1.058 1.00 76.31 79 ALA A N 1
ATOM 598 C CA . ALA A 1 79 ? 4.836 1.033 1.887 1.00 76.31 79 ALA A CA 1
ATOM 599 C C . ALA A 1 79 ? 4.118 2.096 2.743 1.00 76.31 79 ALA A C 1
ATOM 601 O O . ALA A 1 79 ? 4.497 2.310 3.893 1.00 76.31 79 ALA A O 1
ATOM 602 N N . ILE A 1 80 ? 3.059 2.717 2.216 1.00 76.12 80 ILE A N 1
ATOM 603 C CA . ILE A 1 80 ? 2.254 3.719 2.932 1.00 76.12 80 ILE A CA 1
ATOM 604 C C . ILE A 1 80 ? 1.275 3.058 3.914 1.00 76.12 80 ILE A C 1
ATOM 606 O O . ILE A 1 80 ? 1.061 3.562 5.015 1.00 76.12 80 ILE A O 1
ATOM 610 N N . PHE A 1 81 ? 0.685 1.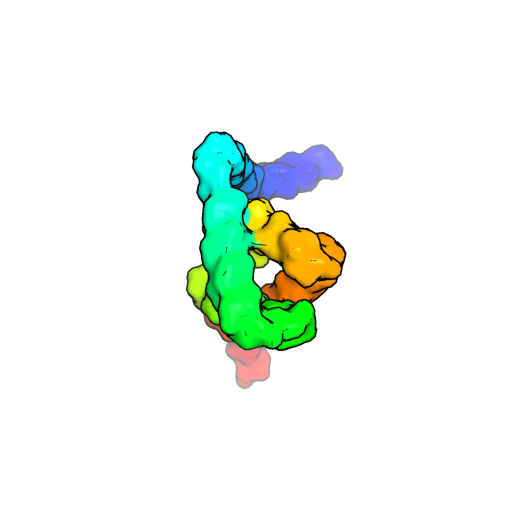922 3.538 1.00 77.56 81 PHE A N 1
ATOM 611 C CA . PHE A 1 81 ? -0.366 1.263 4.318 1.00 77.56 81 PHE A CA 1
ATOM 612 C C . PHE A 1 81 ? 0.150 0.319 5.409 1.00 77.56 81 PHE A C 1
ATOM 614 O O . PHE A 1 81 ? -0.489 0.194 6.457 1.00 77.56 81 PHE A O 1
ATOM 621 N N . ALA A 1 82 ? 1.309 -0.308 5.210 1.00 80.00 82 ALA A N 1
ATOM 622 C CA . ALA A 1 82 ? 1.955 -1.179 6.188 1.00 80.00 82 ALA A CA 1
ATOM 623 C C . ALA A 1 82 ? 2.063 -0.551 7.594 1.00 80.00 82 ALA A C 1
ATOM 625 O O . ALA A 1 82 ? 1.625 -1.202 8.543 1.00 80.00 82 ALA A O 1
ATOM 626 N N . PRO A 1 83 ? 2.557 0.692 7.778 1.00 76.88 83 PRO A N 1
ATOM 627 C CA . PRO A 1 83 ? 2.665 1.290 9.111 1.00 76.88 83 PRO A CA 1
ATOM 628 C C . PRO A 1 83 ? 1.315 1.548 9.797 1.00 76.88 83 PRO A C 1
ATOM 630 O O . PRO A 1 83 ? 1.297 1.711 11.011 1.00 76.88 83 PRO A O 1
ATOM 633 N N . ILE A 1 84 ? 0.192 1.566 9.069 1.00 81.31 84 ILE A N 1
ATOM 634 C CA . ILE A 1 84 ? -1.155 1.745 9.640 1.00 81.31 84 ILE A CA 1
ATOM 635 C C . ILE A 1 84 ? -1.774 0.383 9.975 1.00 81.31 84 ILE A C 1
ATOM 637 O O . ILE A 1 84 ? -2.208 0.138 11.101 1.00 81.31 84 ILE A O 1
ATOM 641 N N . PHE A 1 85 ? -1.804 -0.527 8.999 1.00 77.88 85 PHE A N 1
ATOM 642 C CA . PHE A 1 85 ? -2.529 -1.790 9.122 1.00 77.88 85 PHE A CA 1
ATOM 643 C C . PHE A 1 85 ? -1.782 -2.838 9.951 1.00 77.88 85 PHE A C 1
ATOM 645 O O . PHE A 1 85 ? -2.414 -3.570 10.708 1.00 77.88 85 PHE A O 1
ATOM 652 N N . VAL A 1 86 ? -0.450 -2.906 9.879 1.00 81.38 86 VAL A N 1
ATOM 653 C CA . VAL A 1 86 ? 0.322 -3.872 10.680 1.00 81.38 86 VAL A CA 1
ATOM 654 C C . VAL A 1 86 ? 0.075 -3.695 12.189 1.00 81.38 86 VAL A C 1
ATOM 656 O O . VAL A 1 86 ? -0.300 -4.678 12.830 1.00 81.38 86 VAL A O 1
ATOM 659 N N . PRO A 1 87 ? 0.204 -2.493 12.789 1.00 78.06 87 PRO A N 1
ATOM 660 C CA . PRO A 1 87 ? -0.086 -2.317 14.213 1.00 78.06 87 PRO A CA 1
ATOM 661 C C . PRO A 1 87 ? -1.573 -2.472 14.564 1.00 78.06 87 PRO A C 1
ATOM 663 O O . PRO A 1 87 ? -1.871 -2.988 15.642 1.00 78.06 87 PRO A O 1
ATOM 666 N N . LEU A 1 88 ? -2.498 -2.093 13.671 1.00 79.25 88 LEU A N 1
ATOM 667 C CA . LEU A 1 88 ? -3.942 -2.313 13.849 1.00 79.25 88 LEU A CA 1
ATOM 668 C C . LEU A 1 88 ? -4.256 -3.800 14.068 1.00 79.25 88 LEU A C 1
ATOM 670 O O . LEU A 1 88 ? -4.861 -4.181 15.067 1.00 79.25 88 LEU A O 1
ATOM 674 N N . PHE A 1 89 ? -3.802 -4.651 13.152 1.00 76.44 89 PHE A N 1
ATOM 675 C CA . PHE A 1 89 ? -4.069 -6.086 13.206 1.00 76.44 89 PHE A CA 1
ATOM 676 C C . PHE A 1 89 ? -3.300 -6.796 14.324 1.00 76.44 89 PHE A C 1
ATOM 678 O O . PHE A 1 89 ? -3.836 -7.739 14.906 1.00 76.44 89 PHE A O 1
ATOM 685 N N . MET A 1 90 ? -2.098 -6.322 14.682 1.00 78.81 90 MET A N 1
ATOM 686 C CA . MET A 1 90 ? -1.383 -6.831 15.859 1.00 78.81 90 MET A CA 1
ATOM 687 C C . MET A 1 90 ? -2.160 -6.583 17.155 1.00 78.81 90 MET A C 1
ATOM 689 O O . MET A 1 90 ? -2.199 -7.464 18.011 1.00 78.81 90 MET A O 1
ATOM 693 N N . ARG A 1 91 ? -2.812 -5.420 17.299 1.00 72.00 91 ARG A N 1
ATOM 694 C CA . ARG A 1 91 ? -3.684 -5.140 18.453 1.00 72.00 91 ARG A CA 1
ATOM 695 C C . ARG A 1 91 ? -4.908 -6.048 18.495 1.00 72.00 91 ARG A C 1
ATOM 697 O O . ARG A 1 91 ? -5.303 -6.478 19.568 1.00 72.00 91 ARG A O 1
ATOM 704 N N . LEU A 1 92 ? -5.446 -6.392 17.329 1.00 71.44 92 LEU A N 1
ATOM 705 C CA . LEU A 1 92 ? -6.585 -7.299 17.173 1.00 71.44 92 LEU A CA 1
ATOM 706 C C . LEU A 1 92 ? -6.182 -8.790 17.261 1.00 71.44 92 LEU A C 1
ATOM 708 O O . LEU A 1 92 ? -6.975 -9.667 16.929 1.00 71.44 92 LEU A O 1
ATOM 712 N N . GLY A 1 93 ? -4.945 -9.097 17.679 1.00 72.81 93 GLY A N 1
ATOM 713 C CA . GLY A 1 93 ? -4.454 -10.463 17.897 1.00 72.81 93 GLY A CA 1
ATOM 714 C C . GLY A 1 93 ? -4.059 -11.224 16.627 1.00 72.81 93 GLY A C 1
ATOM 715 O O . GLY A 1 93 ? -3.824 -12.430 16.677 1.00 72.81 93 GLY A O 1
ATOM 716 N N . THR A 1 94 ? -3.976 -10.548 15.479 1.00 74.44 94 THR A N 1
ATOM 717 C CA . THR A 1 94 ? -3.630 -11.167 14.194 1.00 74.44 94 THR A CA 1
ATOM 718 C C . THR A 1 94 ? -2.146 -10.975 13.884 1.00 74.44 94 THR A C 1
ATOM 720 O O . THR A 1 94 ? -1.602 -9.876 13.994 1.00 74.44 94 THR A O 1
ATOM 723 N N . ALA A 1 95 ? -1.468 -12.046 13.464 1.00 79.62 95 ALA A N 1
ATOM 724 C CA . ALA A 1 95 ? -0.048 -11.983 13.137 1.00 79.62 95 ALA A CA 1
ATOM 725 C C . ALA A 1 95 ? 0.218 -11.089 11.899 1.00 79.62 95 ALA A C 1
ATOM 727 O O . ALA A 1 95 ? -0.525 -11.176 10.916 1.00 79.62 95 ALA A O 1
ATOM 728 N N . PRO A 1 96 ? 1.315 -10.302 11.869 1.00 77.06 96 PRO A N 1
ATOM 729 C CA . PRO A 1 96 ? 1.663 -9.434 10.733 1.00 77.06 96 PRO A CA 1
ATOM 730 C C . PRO A 1 96 ? 1.756 -10.161 9.386 1.00 77.06 96 PRO A C 1
ATOM 732 O O . PRO A 1 96 ? 1.390 -9.616 8.346 1.00 77.06 96 PRO A O 1
ATOM 735 N N . GLN A 1 97 ? 2.215 -11.415 9.408 1.00 81.12 97 GLN A N 1
ATOM 736 C CA . GLN A 1 97 ? 2.301 -12.275 8.226 1.00 81.12 97 GLN A CA 1
ATOM 737 C C . GLN A 1 97 ? 0.937 -12.510 7.563 1.00 81.12 97 GLN A C 1
ATOM 739 O O . GLN A 1 97 ? 0.850 -12.546 6.339 1.00 81.12 97 GLN A O 1
ATOM 744 N N . THR A 1 98 ? -0.135 -12.596 8.353 1.00 81.44 98 THR A N 1
ATOM 745 C CA . THR A 1 98 ? -1.498 -12.783 7.846 1.00 81.44 98 THR A CA 1
ATOM 746 C C . THR A 1 98 ? -2.003 -11.517 7.159 1.00 81.44 98 THR A C 1
ATOM 748 O O . THR A 1 98 ? -2.661 -11.602 6.128 1.00 81.44 98 THR A O 1
ATOM 751 N N . VAL A 1 99 ? -1.635 -10.339 7.672 1.00 81.19 99 VAL A N 1
ATOM 752 C CA . VAL A 1 99 ? -1.965 -9.040 7.060 1.00 81.19 99 VAL A CA 1
ATOM 753 C C . VAL A 1 99 ? -1.250 -8.877 5.725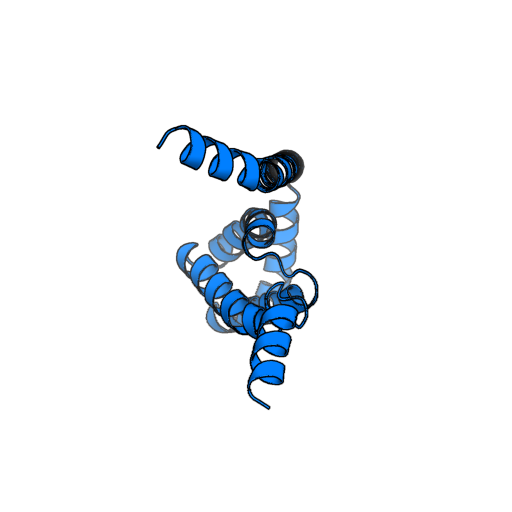 1.00 81.19 99 VAL A C 1
ATOM 755 O O . VAL A 1 99 ? -1.862 -8.480 4.738 1.00 81.19 99 VAL A O 1
ATOM 758 N N . LEU A 1 100 ? 0.038 -9.230 5.672 1.00 81.38 100 LEU A N 1
ATOM 759 C CA . LEU A 1 100 ? 0.803 -9.212 4.428 1.00 81.38 100 LEU A CA 1
ATOM 760 C C . LEU A 1 100 ? 0.220 -10.196 3.404 1.00 81.38 100 LEU A C 1
ATOM 762 O O . LEU A 1 100 ? 0.086 -9.846 2.233 1.00 81.38 100 LEU A O 1
ATOM 766 N N . ALA A 1 101 ? -0.147 -11.405 3.836 1.00 81.94 101 ALA A N 1
ATOM 767 C CA . ALA A 1 101 ? -0.779 -12.397 2.972 1.00 81.94 101 ALA A CA 1
ATOM 768 C C . ALA A 1 101 ? -2.130 -11.896 2.437 1.00 81.94 101 ALA A C 1
ATOM 770 O O . ALA A 1 101 ? -2.355 -11.943 1.231 1.00 81.94 101 ALA A O 1
ATOM 771 N N . ALA A 1 102 ? -2.985 -11.341 3.300 1.00 81.44 102 ALA A N 1
ATOM 772 C CA . ALA A 1 102 ? -4.258 -10.741 2.905 1.00 81.44 102 ALA A CA 1
ATOM 773 C C . ALA A 1 102 ? -4.063 -9.578 1.918 1.00 81.44 102 ALA A C 1
ATOM 775 O O . ALA A 1 102 ? -4.762 -9.513 0.908 1.00 81.44 102 ALA A O 1
ATOM 776 N N . TYR A 1 103 ? -3.063 -8.718 2.144 1.00 82.00 103 TYR A N 1
ATOM 777 C CA . TYR A 1 103 ? -2.712 -7.650 1.207 1.00 82.00 103 TYR A CA 1
ATOM 778 C C . TYR A 1 103 ? -2.323 -8.191 -0.167 1.00 82.00 103 TYR A C 1
ATOM 780 O O . TYR A 1 103 ? -2.840 -7.732 -1.180 1.00 82.00 103 TYR A O 1
ATOM 788 N N . ARG A 1 104 ? -1.459 -9.209 -0.217 1.00 80.62 104 ARG A N 1
ATOM 789 C CA . ARG A 1 104 ? -1.050 -9.831 -1.484 1.00 80.62 104 ARG A CA 1
ATOM 790 C C . ARG A 1 104 ? -2.209 -10.521 -2.198 1.00 80.62 104 ARG A C 1
ATOM 792 O O . ARG A 1 104 ? -2.262 -10.467 -3.424 1.00 80.62 104 ARG A O 1
ATOM 799 N N . ILE A 1 105 ? -3.120 -11.144 -1.454 1.00 79.44 105 ILE A N 1
ATOM 800 C CA . ILE A 1 105 ? -4.322 -11.779 -2.009 1.00 79.44 105 ILE A CA 1
ATOM 801 C C . ILE A 1 105 ? -5.280 -10.732 -2.595 1.00 79.44 105 ILE A C 1
ATOM 803 O O . ILE A 1 105 ? -5.876 -11.010 -3.628 1.00 79.44 105 ILE A O 1
ATOM 807 N N . GLY A 1 106 ? -5.404 -9.546 -1.988 1.00 75.94 106 GLY A N 1
ATOM 808 C CA . GLY A 1 106 ? -6.221 -8.447 -2.522 1.00 75.94 106 GLY A CA 1
ATOM 809 C C . GLY A 1 106 ? -5.603 -7.759 -3.744 1.00 75.94 106 GLY A C 1
ATOM 810 O O . GLY A 1 106 ? -6.287 -7.576 -4.745 1.00 75.94 106 GLY A O 1
ATOM 811 N N . ASP A 1 107 ? -4.301 -7.465 -3.686 1.00 7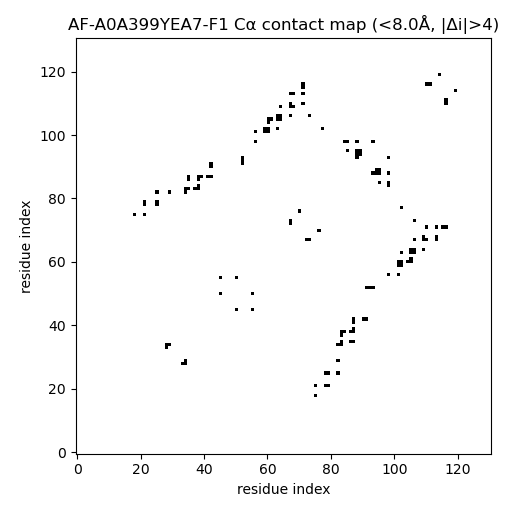7.44 107 ASP A N 1
ATOM 812 C CA . ASP A 1 107 ? -3.562 -6.724 -4.725 1.00 77.44 107 ASP A CA 1
ATOM 813 C C . ASP A 1 107 ? -3.388 -7.519 -6.034 1.00 77.44 107 ASP A C 1
ATOM 815 O O . ASP A 1 107 ? -3.443 -6.976 -7.140 1.00 77.44 107 ASP A O 1
ATOM 819 N N . SER A 1 108 ? -3.221 -8.842 -5.933 1.00 71.38 108 SER A N 1
ATOM 820 C CA . SER A 1 108 ? -2.945 -9.710 -7.089 1.00 71.38 108 SER A CA 1
ATOM 821 C C . SER A 1 108 ? -4.059 -9.756 -8.151 1.00 71.38 108 SER A C 1
ATOM 823 O O . SER A 1 108 ? -3.745 -9.533 -9.322 1.00 71.38 108 SER A O 1
ATOM 825 N N . PRO A 1 109 ? -5.333 -10.060 -7.819 1.00 67.75 109 PRO A N 1
ATOM 826 C CA . PRO A 1 109 ? -6.398 -10.147 -8.817 1.00 67.75 109 PRO A CA 1
ATOM 827 C C . PRO A 1 109 ? -6.720 -8.784 -9.428 1.00 67.75 109 PRO A C 1
ATOM 829 O O . PRO A 1 109 ? -7.018 -8.705 -10.620 1.00 67.75 109 PRO A O 1
ATOM 832 N N . MET A 1 110 ? -6.619 -7.705 -8.649 1.00 67.44 110 MET A N 1
ATOM 833 C CA . MET A 1 110 ? -7.018 -6.394 -9.136 1.00 67.44 110 MET A CA 1
ATOM 834 C C . MET A 1 110 ? -6.016 -5.821 -10.137 1.00 67.44 110 MET A C 1
ATOM 836 O O . MET A 1 110 ? -6.439 -5.301 -11.162 1.00 67.44 110 MET A O 1
ATOM 840 N N . ASN A 1 111 ? -4.712 -6.066 -9.960 1.00 64.38 111 ASN A N 1
ATOM 841 C CA . ASN A 1 111 ? -3.686 -5.710 -10.952 1.00 64.38 111 ASN A CA 1
ATOM 842 C C . ASN A 1 111 ? -3.933 -6.288 -12.362 1.00 64.38 111 ASN A C 1
ATOM 844 O O . ASN A 1 111 ? -3.400 -5.754 -13.334 1.00 64.38 111 ASN A O 1
ATOM 848 N N . VAL A 1 112 ? -4.712 -7.370 -12.485 1.00 59.62 112 VAL A N 1
ATOM 849 C CA . VAL A 1 112 ? -5.088 -7.979 -13.775 1.00 59.62 112 VAL A CA 1
ATOM 850 C C . VAL A 1 112 ? -6.327 -7.311 -14.379 1.00 59.62 112 VAL A C 1
ATOM 852 O O . VAL A 1 112 ? -6.457 -7.241 -15.599 1.00 59.62 112 VAL A O 1
ATOM 855 N N . ILE A 1 113 ? -7.239 -6.822 -13.537 1.00 58.47 113 ILE A N 1
ATOM 856 C CA . ILE A 1 113 ? -8.528 -6.256 -13.954 1.00 58.47 113 ILE A CA 1
ATOM 857 C C . ILE A 1 113 ? -8.401 -4.757 -14.255 1.00 58.47 113 ILE A C 1
ATOM 859 O O . ILE A 1 113 ? -9.126 -4.244 -15.109 1.00 58.47 113 ILE A O 1
ATOM 863 N N . THR A 1 114 ? -7.495 -4.035 -13.585 1.00 58.53 114 THR A N 1
ATOM 864 C CA . THR A 1 114 ? -7.449 -2.576 -13.710 1.00 58.53 114 THR A CA 1
ATOM 865 C C . THR A 1 114 ? -6.978 -2.146 -15.112 1.00 58.53 114 THR A C 1
ATOM 867 O O . THR A 1 114 ? -5.850 -2.453 -15.507 1.00 58.53 114 THR A O 1
ATOM 870 N N . PRO A 1 115 ? -7.772 -1.345 -15.858 1.00 50.88 115 PRO A N 1
ATOM 871 C CA . PRO A 1 115 ? -7.427 -0.884 -17.210 1.00 50.88 115 PRO A CA 1
ATOM 872 C C . PRO A 1 115 ? -6.204 0.051 -17.271 1.00 50.88 115 PRO A C 1
ATOM 874 O O . PRO A 1 115 ? -5.738 0.404 -18.350 1.00 50.88 115 PRO A O 1
ATOM 877 N N . LEU A 1 116 ? -5.664 0.434 -16.110 1.00 51.78 116 LEU A N 1
ATOM 878 C CA . LEU A 1 116 ? -4.446 1.228 -15.933 1.00 51.78 116 LEU A CA 1
ATOM 879 C C . LEU A 1 116 ? -3.152 0.397 -16.036 1.00 51.78 116 LEU A C 1
ATOM 881 O O . LEU A 1 116 ? -2.059 0.930 -15.831 1.00 51.78 116 LEU A O 1
ATOM 885 N N . MET A 1 117 ? -3.243 -0.901 -16.338 1.00 54.91 117 MET A N 1
ATOM 886 C CA . MET A 1 117 ? -2.065 -1.739 -16.532 1.00 54.91 117 MET A CA 1
ATOM 887 C C . MET A 1 117 ? -1.266 -1.258 -17.757 1.00 54.91 117 MET A C 1
ATOM 889 O O . MET A 1 117 ? -1.764 -1.251 -18.881 1.00 54.91 117 MET A O 1
ATOM 893 N N . VAL A 1 118 ? 0.009 -0.904 -17.558 1.00 55.81 118 VAL A N 1
ATOM 894 C CA . VAL A 1 118 ? 0.910 -0.363 -18.604 1.00 55.81 118 VAL A CA 1
ATOM 895 C C . VAL A 1 118 ? 1.055 -1.305 -19.815 1.00 55.81 118 VAL A C 1
ATOM 897 O O . VAL A 1 118 ? 1.371 -0.866 -20.918 1.00 55.81 118 VAL A O 1
ATOM 900 N N . TYR A 1 119 ? 0.784 -2.600 -19.631 1.00 56.44 119 TYR A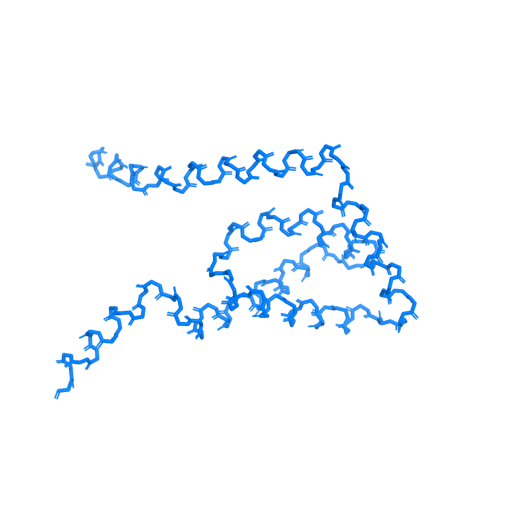 N 1
ATOM 901 C CA . TYR A 1 119 ? 0.852 -3.623 -20.678 1.00 56.44 119 TYR A CA 1
ATOM 902 C C . TYR A 1 119 ? -0.441 -3.788 -21.484 1.00 56.44 119 TYR A C 1
ATOM 904 O O . TYR A 1 119 ? -0.409 -4.424 -22.535 1.00 56.44 119 TYR A O 1
ATOM 912 N N . LEU A 1 120 ? -1.566 -3.221 -21.043 1.00 59.69 120 LEU A N 1
ATOM 913 C CA . LEU A 1 120 ? -2.855 -3.368 -21.721 1.00 59.69 120 LEU A CA 1
ATOM 914 C C . LEU A 1 120 ? -2.839 -2.830 -23.169 1.00 59.69 120 LEU A C 1
ATOM 916 O O . LEU A 1 120 ? -3.289 -3.555 -24.057 1.00 59.69 120 LEU A O 1
ATOM 920 N N . PRO A 1 121 ? -2.227 -1.664 -23.477 1.00 61.44 121 PRO A N 1
ATOM 921 C CA . PRO A 1 121 ? -2.050 -1.215 -24.859 1.00 61.44 121 PRO A CA 1
ATOM 922 C C . PRO A 1 121 ? -1.226 -2.203 -25.694 1.00 61.44 121 PRO A C 1
ATOM 924 O O . PRO A 1 121 ? -1.585 -2.516 -26.827 1.00 61.44 121 PRO A O 1
ATOM 927 N N . PHE A 1 122 ? -0.147 -2.752 -25.127 1.00 65.69 122 PHE A N 1
ATOM 928 C CA . PHE A 1 122 ? 0.702 -3.733 -25.806 1.00 65.69 122 PHE A CA 1
ATOM 929 C C . PHE A 1 122 ? -0.056 -5.034 -26.109 1.00 65.69 122 PHE A C 1
ATOM 931 O O . PHE A 1 122 ? 0.017 -5.532 -27.231 1.00 65.69 122 PHE A O 1
ATOM 938 N N . ILE A 1 123 ? -0.839 -5.544 -25.153 1.00 67.38 123 ILE A N 1
ATOM 939 C CA . ILE A 1 123 ? -1.679 -6.740 -25.328 1.00 67.38 123 ILE A CA 1
ATOM 940 C C . ILE A 1 123 ? -2.713 -6.516 -26.436 1.00 67.38 123 ILE A C 1
ATOM 942 O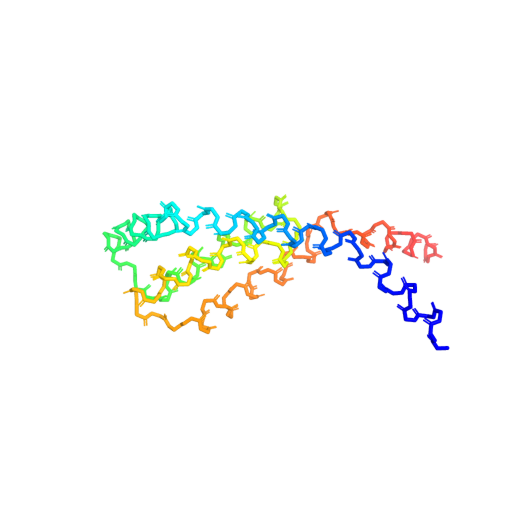 O . ILE A 1 123 ? -2.849 -7.368 -27.312 1.00 67.38 123 ILE A O 1
ATOM 946 N N . ILE A 1 124 ? -3.380 -5.357 -26.458 1.00 67.12 124 ILE A N 1
ATOM 947 C CA . ILE A 1 124 ? -4.328 -4.998 -27.525 1.00 67.12 124 ILE A CA 1
ATOM 948 C C . ILE A 1 124 ? -3.620 -4.941 -28.884 1.00 67.12 124 ILE A C 1
ATOM 950 O O . ILE A 1 124 ? -4.151 -5.450 -29.867 1.00 67.12 124 ILE A O 1
ATOM 954 N N . THR A 1 125 ? -2.401 -4.396 -28.945 1.00 67.88 125 THR A N 1
ATOM 955 C CA . THR A 1 125 ? -1.640 -4.314 -30.205 1.00 67.88 125 THR A CA 1
ATOM 956 C C . THR A 1 125 ? -1.231 -5.703 -30.713 1.00 67.88 125 THR A C 1
ATOM 958 O O . THR A 1 125 ? -1.261 -5.959 -31.914 1.00 67.88 125 THR A O 1
ATOM 961 N N . VAL A 1 126 ? -0.864 -6.626 -29.813 1.00 75.31 126 VAL A N 1
ATOM 962 C CA . VAL A 1 126 ? -0.575 -8.026 -30.167 1.00 75.31 126 VAL A CA 1
ATOM 963 C C . VAL A 1 126 ? -1.847 -8.742 -30.620 1.00 75.31 126 VAL A C 1
ATOM 965 O O . VAL A 1 126 ? -1.805 -9.427 -31.636 1.00 75.31 126 VAL A O 1
ATOM 968 N N . MET A 1 127 ? -2.979 -8.552 -29.935 1.00 72.62 127 MET A N 1
ATOM 969 C CA . MET A 1 127 ? -4.258 -9.148 -30.342 1.00 72.62 127 MET A CA 1
ATOM 970 C C . MET A 1 127 ? -4.735 -8.639 -31.708 1.00 72.62 127 MET A C 1
ATOM 972 O O . MET A 1 127 ? -5.138 -9.447 -32.536 1.00 72.62 127 MET A O 1
ATOM 976 N N . GLN A 1 128 ? -4.619 -7.337 -31.988 1.00 66.38 128 GLN A N 1
ATOM 977 C CA . GLN A 1 128 ? -4.955 -6.761 -33.299 1.00 66.38 128 GLN A CA 1
ATOM 978 C C . GLN A 1 128 ? -4.066 -7.284 -34.433 1.00 66.38 128 GLN A C 1
ATOM 980 O O . GLN A 1 128 ? -4.478 -7.271 -35.585 1.00 66.38 128 GLN A O 1
ATOM 985 N N . ARG A 1 129 ? -2.850 -7.751 -34.123 1.00 65.81 129 ARG A N 1
ATOM 986 C CA . ARG A 1 129 ? -1.932 -8.347 -35.103 1.00 65.81 129 ARG A CA 1
ATOM 987 C C . ARG A 1 129 ? -2.280 -9.799 -35.458 1.00 65.81 129 ARG A C 1
ATOM 989 O O . ARG A 1 129 ? -1.752 -10.308 -36.441 1.00 65.81 129 ARG A O 1
ATOM 996 N N . TYR A 1 130 ? -3.102 -10.455 -34.640 1.00 61.41 130 TYR A N 1
ATOM 997 C CA . TYR A 1 130 ? -3.605 -11.816 -34.855 1.00 61.41 130 TYR A CA 1
ATOM 998 C C . TYR A 1 130 ? -5.102 -11.851 -35.235 1.00 61.41 130 TYR A C 1
ATOM 1000 O O . TYR A 1 130 ? -5.669 -12.942 -35.312 1.00 61.41 130 TYR A O 1
ATOM 1008 N N . GLN A 1 131 ? -5.730 -10.690 -35.475 1.00 49.66 131 GLN A N 1
ATOM 1009 C CA . GLN A 1 131 ? -6.930 -10.586 -36.320 1.00 49.66 131 GLN A CA 1
ATOM 1010 C C . GLN A 1 131 ? -6.532 -10.591 -37.796 1.00 49.66 131 GLN A C 1
ATOM 1012 O O . GLN A 1 131 ? -7.356 -11.083 -38.596 1.00 49.66 131 GLN A O 1
#